Protein AF-A0A3N5PMN2-F1 (afdb_monomer)

Structure (mmCIF, N/CA/C/O backbone):
data_AF-A0A3N5PMN2-F1
#
_entry.id   AF-A0A3N5PMN2-F1
#
loop_
_atom_site.group_PDB
_atom_site.id
_atom_site.type_symbol
_atom_site.label_atom_id
_atom_site.label_alt_id
_atom_site.label_comp_id
_atom_site.label_asym_id
_atom_site.label_entity_id
_atom_site.label_seq_id
_atom_site.pdbx_PDB_ins_code
_atom_site.Cartn_x
_atom_site.Cartn_y
_atom_site.Cartn_z
_atom_site.occupancy
_atom_site.B_iso_or_equiv
_atom_site.auth_seq_id
_atom_site.auth_comp_id
_atom_site.auth_asym_id
_atom_site.auth_atom_id
_atom_site.pdbx_PDB_model_num
ATOM 1 N N . MET A 1 1 ? -14.361 -3.951 30.775 1.00 59.09 1 MET A N 1
ATOM 2 C CA . MET A 1 1 ? -12.904 -3.663 30.727 1.00 59.09 1 MET A CA 1
ATOM 3 C C . MET A 1 1 ? -12.214 -4.214 29.468 1.00 59.09 1 MET A C 1
ATOM 5 O O . MET A 1 1 ? -11.485 -3.460 28.836 1.00 59.09 1 MET A O 1
ATOM 9 N N . LYS A 1 2 ? -12.491 -5.461 29.037 1.00 60.28 2 LYS A N 1
ATOM 10 C CA . LYS A 1 2 ? -11.904 -6.083 27.824 1.00 60.28 2 LYS A CA 1
ATOM 11 C C . LYS A 1 2 ? -12.109 -5.296 26.509 1.00 60.28 2 LYS A C 1
ATOM 13 O O . LYS A 1 2 ? -11.183 -5.220 25.710 1.00 60.28 2 LYS A O 1
ATOM 18 N N . SER A 1 3 ? -13.260 -4.643 26.307 1.00 76.50 3 SER A N 1
ATOM 19 C CA . SER A 1 3 ? -13.557 -3.905 25.061 1.00 76.50 3 SER A CA 1
ATOM 20 C C . SER A 1 3 ? -12.690 -2.656 24.842 1.00 76.50 3 SER A C 1
ATOM 22 O O . SER A 1 3 ? -12.268 -2.388 23.719 1.00 76.50 3 SER A O 1
ATOM 24 N N . LYS A 1 4 ? -12.368 -1.906 25.908 1.00 82.38 4 LYS A N 1
ATOM 25 C CA . LYS A 1 4 ? -11.508 -0.710 25.820 1.00 82.38 4 LYS A CA 1
ATOM 26 C C . LYS A 1 4 ? -10.059 -1.077 25.498 1.00 82.38 4 LYS A C 1
ATOM 28 O O . LYS A 1 4 ? -9.419 -0.399 2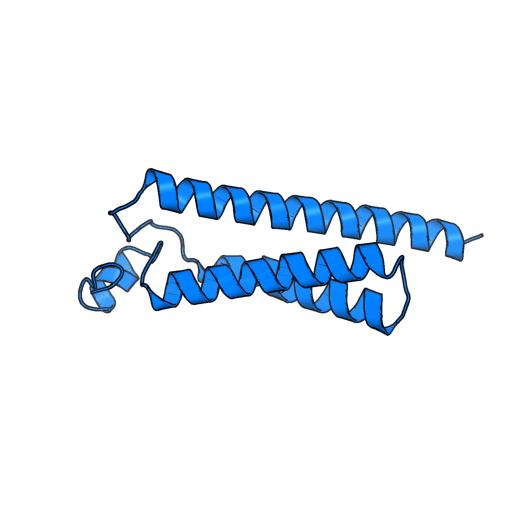4.698 1.00 82.38 4 LYS A O 1
ATOM 33 N N . LEU A 1 5 ? -9.565 -2.160 26.098 1.00 85.31 5 LEU A N 1
ATOM 34 C CA . LEU A 1 5 ? -8.214 -2.656 25.863 1.00 85.31 5 LEU A CA 1
ATOM 35 C C . LEU A 1 5 ? -8.059 -3.183 24.424 1.00 85.31 5 LEU A C 1
ATOM 37 O O . LEU A 1 5 ? -7.117 -2.807 23.734 1.00 85.31 5 LEU A O 1
ATOM 41 N N . MET A 1 6 ? -9.035 -3.955 23.935 1.00 85.56 6 MET A N 1
ATOM 42 C CA . MET A 1 6 ? -9.066 -4.457 22.554 1.00 85.56 6 MET A CA 1
ATOM 43 C C . MET A 1 6 ? -9.077 -3.324 21.514 1.00 85.56 6 MET A C 1
ATOM 45 O O . MET A 1 6 ? -8.319 -3.364 20.549 1.00 85.56 6 MET A O 1
ATOM 49 N N . ASN A 1 7 ? -9.861 -2.266 21.746 1.00 87.38 7 ASN A N 1
ATOM 50 C CA . ASN A 1 7 ? -9.892 -1.091 20.868 1.00 87.38 7 ASN A CA 1
ATOM 51 C C . ASN A 1 7 ? -8.535 -0.355 20.837 1.00 87.38 7 ASN A C 1
ATOM 53 O O . ASN A 1 7 ? -8.079 0.077 19.779 1.00 87.38 7 ASN A O 1
ATOM 57 N N . LYS A 1 8 ? -7.835 -0.261 21.978 1.00 90.00 8 LYS A N 1
ATOM 58 C CA . LYS A 1 8 ? -6.488 0.332 22.035 1.00 90.00 8 LYS A CA 1
ATOM 59 C C . LYS A 1 8 ? -5.491 -0.442 21.164 1.00 90.00 8 LYS A C 1
ATOM 61 O O . LYS A 1 8 ? -4.748 0.184 20.412 1.00 90.00 8 LYS A O 1
ATOM 66 N N . TYR A 1 9 ? -5.505 -1.775 21.229 1.00 91.69 9 TYR A N 1
ATOM 67 C CA . TYR A 1 9 ? -4.633 -2.614 20.400 1.00 91.69 9 TYR A CA 1
ATOM 68 C C . TYR A 1 9 ? -4.976 -2.526 18.913 1.00 91.69 9 TYR A C 1
ATOM 70 O O . TYR A 1 9 ? -4.070 -2.358 18.104 1.00 91.69 9 TYR A O 1
ATOM 78 N N . LEU A 1 10 ? -6.264 -2.553 18.552 1.00 91.69 10 LEU A N 1
ATOM 79 C CA . LEU A 1 10 ? -6.701 -2.386 17.162 1.00 91.69 10 LEU A CA 1
ATOM 80 C C . LEU A 1 10 ? -6.232 -1.050 16.580 1.00 91.69 10 LEU A C 1
ATOM 82 O O . LEU A 1 10 ? -5.691 -1.019 15.478 1.00 91.69 10 LEU A O 1
ATOM 86 N N . LYS A 1 11 ? -6.375 0.050 17.328 1.00 91.38 11 LYS A N 1
ATOM 87 C CA . LYS A 1 11 ? -5.868 1.366 16.911 1.00 91.38 11 LYS A CA 1
ATOM 88 C C . LYS A 1 11 ? -4.358 1.364 16.714 1.00 91.38 11 LYS A C 1
ATOM 90 O O . LYS A 1 11 ? -3.898 1.830 15.680 1.00 91.38 11 LYS A O 1
ATOM 95 N N . ALA A 1 12 ? -3.604 0.838 17.678 1.00 94.06 12 ALA A N 1
ATOM 96 C CA . ALA A 1 12 ? -2.147 0.782 17.590 1.00 94.06 12 ALA A CA 1
ATOM 97 C C . ALA A 1 12 ? -1.687 -0.044 16.380 1.00 94.06 12 ALA A C 1
ATOM 99 O O . ALA A 1 12 ? -0.878 0.436 15.593 1.00 94.06 12 ALA A O 1
ATOM 100 N N . LEU A 1 13 ? -2.266 -1.233 16.185 1.00 94.12 13 LEU A N 1
ATOM 101 C CA . LEU A 1 13 ? -1.982 -2.088 15.034 1.00 94.12 13 LEU A CA 1
ATOM 102 C C . LEU A 1 13 ? -2.300 -1.372 13.718 1.00 94.12 13 LEU A C 1
ATOM 104 O O . LEU A 1 13 ? -1.456 -1.331 12.832 1.00 94.12 13 LEU A O 1
ATOM 108 N N . THR A 1 14 ? -3.473 -0.740 13.620 1.00 93.19 14 THR A N 1
ATOM 109 C CA . THR A 1 14 ? -3.880 -0.011 12.407 1.00 93.19 14 THR A CA 1
ATOM 110 C C . THR A 1 14 ? -2.917 1.134 12.094 1.00 93.19 14 THR A C 1
ATOM 112 O O . THR A 1 14 ? -2.533 1.311 10.944 1.00 93.19 14 THR A O 1
ATOM 115 N N . MET A 1 15 ? -2.478 1.886 13.109 1.00 95.00 15 MET A N 1
ATOM 116 C CA . MET A 1 15 ? -1.493 2.957 12.931 1.00 95.00 15 MET A CA 1
ATOM 117 C C . MET A 1 15 ? -0.138 2.422 12.466 1.00 95.00 15 MET A C 1
ATOM 119 O O . MET A 1 15 ? 0.456 2.998 11.561 1.00 95.00 15 MET A O 1
ATOM 123 N N . ILE A 1 16 ? 0.333 1.306 13.031 1.00 95.88 16 ILE A N 1
ATOM 124 C CA . ILE A 1 16 ? 1.569 0.650 12.583 1.00 95.88 16 ILE A CA 1
ATOM 125 C C . ILE A 1 16 ? 1.443 0.234 11.113 1.00 95.88 16 ILE A C 1
ATOM 127 O O . ILE A 1 16 ? 2.348 0.504 10.328 1.00 95.88 16 ILE A O 1
ATOM 131 N N . SER A 1 17 ? 0.312 -0.357 10.719 1.00 93.88 17 SER A N 1
ATOM 132 C CA . SER A 1 17 ? 0.068 -0.758 9.331 1.00 93.88 17 SER A CA 1
ATOM 133 C C . SER A 1 17 ? 0.001 0.435 8.372 1.00 93.88 17 SER A C 1
ATOM 135 O O . SER A 1 17 ? 0.567 0.361 7.284 1.00 93.88 17 SER A O 1
ATOM 137 N N . ILE A 1 18 ? -0.622 1.550 8.777 1.00 94.56 18 ILE A N 1
ATOM 138 C CA . ILE A 1 18 ? -0.625 2.805 8.005 1.00 94.56 18 ILE A CA 1
ATOM 139 C C . ILE A 1 18 ? 0.807 3.314 7.818 1.00 94.56 18 ILE A C 1
ATOM 141 O O . ILE A 1 18 ? 1.200 3.619 6.696 1.00 94.56 18 ILE A O 1
ATOM 145 N N . CYS A 1 19 ? 1.602 3.379 8.890 1.00 96.38 19 CYS A N 1
ATOM 146 C CA . CYS A 1 19 ? 2.987 3.840 8.818 1.00 96.38 19 CYS A CA 1
ATOM 147 C C . CYS A 1 19 ? 3.845 2.939 7.921 1.00 96.38 19 CYS A C 1
ATOM 149 O O . CYS A 1 19 ? 4.614 3.447 7.111 1.00 96.38 19 CYS A O 1
ATOM 151 N N . ALA A 1 20 ? 3.691 1.617 8.024 1.00 94.44 20 ALA A N 1
ATOM 152 C CA . ALA A 1 20 ? 4.399 0.664 7.173 1.00 94.44 20 ALA A CA 1
ATOM 153 C C . ALA A 1 20 ? 4.002 0.810 5.693 1.00 94.44 20 ALA A C 1
ATOM 155 O O . ALA A 1 20 ? 4.873 0.854 4.826 1.00 94.44 20 ALA A O 1
ATOM 156 N N . GLY A 1 21 ? 2.704 0.951 5.402 1.00 92.94 21 GLY A N 1
ATOM 157 C CA . GLY A 1 21 ? 2.209 1.194 4.045 1.00 92.94 21 GLY A CA 1
ATOM 158 C C . GLY A 1 21 ? 2.686 2.532 3.473 1.00 92.94 21 GLY A C 1
ATOM 159 O O . GLY A 1 21 ? 3.128 2.596 2.329 1.00 92.94 21 GLY A O 1
ATOM 160 N N . GLY A 1 22 ? 2.672 3.592 4.286 1.00 92.75 22 GLY A N 1
ATOM 161 C CA . GLY A 1 22 ? 3.200 4.905 3.916 1.00 92.75 22 GLY A CA 1
ATOM 162 C C . GLY A 1 22 ? 4.706 4.880 3.648 1.00 92.75 22 GLY A C 1
ATOM 163 O O . GLY A 1 22 ? 5.159 5.427 2.647 1.00 92.75 22 GLY A O 1
ATOM 164 N N . LEU A 1 23 ? 5.482 4.191 4.490 1.00 95.25 23 LEU A N 1
ATOM 165 C CA . LEU A 1 23 ? 6.915 4.006 4.269 1.00 95.25 23 LEU A CA 1
ATOM 166 C C . LEU A 1 23 ? 7.181 3.237 2.969 1.00 95.25 23 LEU A C 1
ATOM 168 O O . LEU A 1 23 ? 8.036 3.649 2.194 1.00 95.25 23 LEU A O 1
ATOM 172 N N . CYS A 1 24 ? 6.408 2.182 2.694 1.00 93.06 24 CYS A N 1
ATOM 173 C CA . CYS A 1 24 ? 6.497 1.424 1.447 1.00 93.06 24 CYS A CA 1
ATOM 174 C C . CYS A 1 24 ? 6.245 2.315 0.219 1.00 93.06 24 CYS A C 1
ATOM 176 O O . CYS A 1 24 ? 7.047 2.303 -0.713 1.00 93.06 24 CYS A O 1
ATOM 178 N N . LEU A 1 25 ? 5.202 3.153 0.246 1.00 91.81 25 LEU A N 1
ATOM 179 C CA . LEU A 1 25 ? 4.932 4.138 -0.809 1.00 91.81 25 LEU A CA 1
ATOM 180 C C . LEU A 1 25 ? 6.112 5.095 -1.022 1.00 91.81 25 LEU A C 1
ATOM 182 O O . LEU A 1 25 ? 6.529 5.312 -2.157 1.00 91.81 25 LEU A O 1
ATOM 186 N N . ILE A 1 26 ? 6.682 5.636 0.058 1.00 93.69 26 ILE A N 1
ATOM 187 C CA . ILE A 1 26 ? 7.848 6.528 -0.022 1.00 93.69 26 ILE A CA 1
ATOM 188 C C . ILE A 1 26 ? 9.046 5.798 -0.639 1.00 93.69 26 ILE A C 1
ATOM 190 O O . ILE A 1 26 ? 9.726 6.355 -1.500 1.00 93.69 26 ILE A O 1
ATOM 194 N N . THR A 1 27 ? 9.297 4.547 -0.243 1.00 90.75 27 THR A N 1
ATOM 195 C CA . THR A 1 27 ? 10.373 3.731 -0.817 1.00 90.75 27 THR A CA 1
ATOM 196 C C . THR A 1 27 ? 10.166 3.500 -2.309 1.00 90.75 27 THR A C 1
ATOM 198 O O . THR A 1 27 ? 11.116 3.656 -3.069 1.00 90.75 27 THR A O 1
ATOM 201 N N . ILE A 1 28 ? 8.941 3.194 -2.746 1.00 89.81 28 ILE A N 1
ATOM 202 C CA . ILE A 1 28 ? 8.611 3.048 -4.169 1.00 89.81 28 ILE A CA 1
ATOM 203 C C . ILE A 1 28 ? 8.926 4.343 -4.922 1.00 89.81 28 ILE A C 1
ATOM 205 O O . ILE A 1 28 ? 9.654 4.308 -5.910 1.00 89.81 28 ILE A O 1
ATOM 209 N N . VAL A 1 29 ? 8.443 5.491 -4.434 1.00 89.94 29 VAL A N 1
ATOM 210 C CA . VAL A 1 29 ? 8.694 6.799 -5.064 1.00 89.94 29 VAL A CA 1
ATOM 211 C C . VAL A 1 29 ? 10.193 7.083 -5.162 1.00 89.94 29 VAL A C 1
ATOM 213 O O . VAL A 1 29 ? 10.673 7.503 -6.213 1.00 89.94 29 VAL A O 1
ATOM 216 N N . PHE A 1 30 ? 10.951 6.810 -4.098 1.00 90.12 30 PHE A N 1
ATOM 217 C CA . PHE A 1 30 ? 12.401 6.981 -4.094 1.00 90.12 30 PHE A CA 1
ATOM 218 C C . PHE A 1 30 ? 13.104 6.051 -5.093 1.00 90.12 30 PHE A C 1
ATOM 220 O O . PHE A 1 30 ? 14.010 6.487 -5.802 1.00 90.12 30 PHE A O 1
ATOM 227 N N . LEU A 1 31 ? 12.691 4.782 -5.178 1.00 87.25 31 LEU A N 1
ATOM 228 C CA . LEU A 1 31 ? 13.251 3.820 -6.128 1.00 87.25 31 LEU A CA 1
ATOM 229 C C . LEU A 1 31 ? 13.000 4.251 -7.571 1.00 87.25 31 LEU A C 1
ATOM 231 O O . LEU A 1 31 ? 13.948 4.244 -8.355 1.00 87.25 31 LEU A O 1
ATOM 235 N N . VAL A 1 32 ? 11.773 4.676 -7.887 1.00 86.19 32 VAL A N 1
ATOM 236 C CA . VAL A 1 32 ? 11.417 5.223 -9.203 1.00 86.19 32 VAL A CA 1
ATOM 237 C C . VAL A 1 32 ? 12.275 6.448 -9.512 1.00 86.19 32 VAL A C 1
ATOM 239 O O . VAL A 1 32 ? 12.926 6.479 -10.549 1.00 86.19 32 VAL A O 1
ATOM 242 N N . ALA A 1 33 ? 12.352 7.421 -8.600 1.00 86.75 33 ALA A N 1
ATOM 243 C CA . ALA A 1 33 ? 13.115 8.651 -8.816 1.00 86.75 33 ALA A CA 1
ATOM 244 C C . ALA A 1 33 ? 14.621 8.403 -9.009 1.00 86.75 33 ALA A C 1
ATOM 246 O O . ALA A 1 33 ? 15.257 9.079 -9.812 1.00 86.75 33 ALA A O 1
ATOM 247 N N . LYS A 1 34 ? 15.197 7.438 -8.280 1.00 85.81 34 LYS A N 1
ATOM 248 C CA . LYS A 1 34 ? 16.629 7.120 -8.348 1.00 85.81 34 LYS A CA 1
ATOM 249 C C . LYS A 1 34 ? 17.009 6.334 -9.602 1.00 85.81 34 LYS A C 1
ATOM 251 O O . LYS A 1 34 ? 18.115 6.517 -10.101 1.00 85.81 34 LYS A O 1
ATOM 256 N N . HIS A 1 35 ? 16.149 5.423 -10.053 1.00 79.12 35 HIS A N 1
ATOM 257 C CA . HIS A 1 35 ? 16.483 4.515 -11.152 1.00 79.12 35 HIS A CA 1
ATOM 258 C C . HIS A 1 35 ? 15.962 4.997 -12.499 1.00 79.12 35 HIS A C 1
ATOM 260 O O . HIS A 1 35 ? 16.426 4.487 -13.505 1.00 79.12 35 HIS A O 1
ATOM 266 N N . TYR A 1 36 ? 15.083 6.000 -12.553 1.00 74.50 36 TYR A N 1
ATOM 267 C CA . TYR A 1 36 ? 14.646 6.587 -13.816 1.00 74.50 36 TYR A CA 1
ATOM 268 C C . TYR A 1 36 ? 15.841 7.093 -14.658 1.00 74.50 36 TYR A C 1
ATOM 270 O O . TYR A 1 36 ? 16.700 7.795 -14.120 1.00 74.50 36 TYR A O 1
ATOM 278 N N . PRO A 1 37 ? 15.913 6.787 -15.972 1.00 71.31 37 PRO A N 1
ATOM 279 C CA . PRO A 1 37 ? 14.898 6.121 -16.801 1.00 71.31 37 PRO A CA 1
ATOM 280 C C . PRO A 1 37 ? 14.986 4.583 -16.842 1.00 71.31 37 PRO A C 1
ATOM 282 O O . PRO A 1 37 ? 14.197 3.952 -17.541 1.00 71.31 37 PRO A O 1
ATOM 285 N N . THR A 1 38 ? 15.916 3.961 -16.118 1.00 76.88 38 THR A N 1
ATOM 286 C CA . THR A 1 38 ? 16.024 2.501 -16.013 1.00 76.88 38 THR A CA 1
ATOM 287 C C . THR A 1 38 ? 14.773 1.929 -15.352 1.00 76.88 38 THR A C 1
ATOM 289 O O . THR A 1 38 ? 14.468 2.191 -14.188 1.00 76.88 38 THR A O 1
ATOM 292 N N . ASN A 1 39 ? 14.029 1.139 -16.117 1.00 71.38 39 ASN A N 1
ATOM 293 C CA . ASN A 1 39 ? 12.732 0.606 -15.719 1.00 71.38 39 ASN A CA 1
ATOM 294 C C . ASN A 1 39 ? 12.791 -0.835 -15.201 1.00 71.38 39 ASN A C 1
ATOM 296 O O . ASN A 1 39 ? 11.803 -1.317 -14.650 1.00 71.38 39 ASN A O 1
ATOM 300 N N . HIS A 1 40 ? 13.946 -1.490 -15.330 1.00 70.25 40 HIS A N 1
ATOM 301 C CA . HIS A 1 40 ? 14.191 -2.812 -14.786 1.00 70.25 40 HIS A CA 1
ATOM 302 C C . HIS A 1 40 ? 15.001 -2.727 -13.493 1.00 70.25 40 HIS A C 1
ATOM 304 O O . HIS A 1 40 ? 16.156 -2.304 -13.472 1.00 70.25 40 HIS A O 1
ATOM 310 N N . ILE A 1 41 ? 14.393 -3.157 -12.396 1.00 69.31 41 ILE A N 1
ATOM 311 C CA . ILE A 1 41 ? 15.094 -3.427 -11.142 1.00 69.31 41 ILE A CA 1
ATOM 312 C C . ILE A 1 41 ? 14.712 -4.839 -10.715 1.00 69.31 41 ILE A C 1
ATOM 314 O O . ILE A 1 41 ? 13.591 -5.261 -10.957 1.00 69.31 41 ILE A O 1
ATOM 318 N N . GLY A 1 42 ? 15.621 -5.592 -10.089 1.00 71.44 42 GLY A N 1
ATOM 319 C CA . GLY A 1 42 ? 15.396 -6.996 -9.688 1.00 71.44 42 GLY A CA 1
ATOM 320 C C . GLY A 1 42 ? 14.296 -7.222 -8.632 1.00 71.44 42 GLY A C 1
ATOM 321 O O . GLY A 1 42 ? 14.293 -8.238 -7.942 1.00 71.44 42 GLY A O 1
ATOM 322 N N . LEU A 1 43 ? 13.380 -6.271 -8.463 1.00 74.81 43 LEU A N 1
ATOM 323 C CA . LEU A 1 43 ? 12.243 -6.317 -7.563 1.00 74.81 43 LEU A CA 1
ATOM 324 C C . LEU A 1 43 ? 10.985 -6.673 -8.362 1.00 74.81 43 LEU A C 1
ATOM 326 O O . LEU A 1 43 ? 10.629 -5.963 -9.291 1.00 74.81 43 LEU A O 1
ATOM 330 N N . ASP A 1 44 ? 10.275 -7.731 -7.978 1.00 82.06 44 ASP A N 1
ATOM 331 C CA . ASP A 1 44 ? 8.934 -7.975 -8.517 1.00 82.06 44 ASP A CA 1
ATOM 332 C C . ASP A 1 44 ? 7.905 -7.175 -7.707 1.00 82.06 44 ASP A C 1
ATOM 334 O O . ASP A 1 44 ? 7.624 -7.454 -6.537 1.00 82.06 44 ASP A O 1
ATOM 338 N N . VAL A 1 45 ? 7.351 -6.152 -8.360 1.00 81.56 45 VAL A N 1
ATOM 339 C CA . VAL A 1 45 ? 6.333 -5.229 -7.837 1.00 81.56 45 VAL A CA 1
ATOM 340 C C . VAL A 1 45 ? 5.089 -5.980 -7.349 1.00 81.56 45 VAL A C 1
ATOM 342 O O . VAL A 1 45 ? 4.406 -5.512 -6.435 1.00 81.56 45 VAL A O 1
ATOM 345 N N . ARG A 1 46 ? 4.813 -7.180 -7.882 1.00 83.00 46 ARG A N 1
ATOM 346 C CA . ARG A 1 46 ? 3.638 -7.979 -7.518 1.00 83.00 46 ARG A CA 1
ATOM 347 C C . ARG A 1 46 ? 3.665 -8.428 -6.058 1.00 83.00 46 ARG A C 1
ATOM 349 O O . ARG A 1 46 ? 2.610 -8.515 -5.430 1.00 83.00 46 ARG A O 1
ATOM 356 N N . TRP A 1 47 ? 4.847 -8.625 -5.469 1.00 87.00 47 TRP A N 1
ATOM 357 C CA . TRP A 1 47 ? 4.967 -8.962 -4.045 1.00 87.00 47 TRP A CA 1
ATOM 358 C C . TRP A 1 47 ? 4.439 -7.858 -3.130 1.00 87.00 47 TRP A C 1
ATOM 360 O O . TRP A 1 47 ? 3.951 -8.140 -2.036 1.00 87.00 47 TRP A O 1
ATOM 370 N N . LEU A 1 48 ? 4.464 -6.601 -3.577 1.00 87.50 48 LEU A N 1
ATOM 371 C CA . LEU A 1 48 ? 3.973 -5.472 -2.790 1.00 87.50 48 LEU A CA 1
ATOM 372 C C . LEU A 1 48 ? 2.436 -5.453 -2.691 1.00 87.50 48 LEU A C 1
ATOM 374 O O . LEU A 1 48 ? 1.894 -4.856 -1.755 1.00 87.50 48 LEU A O 1
ATOM 378 N N . TYR A 1 49 ? 1.713 -6.173 -3.562 1.00 90.19 49 TYR A N 1
ATOM 379 C CA . TYR A 1 49 ? 0.266 -6.370 -3.399 1.00 90.19 49 TYR A CA 1
ATOM 380 C C . TYR A 1 49 ? -0.076 -7.139 -2.121 1.00 90.19 49 TYR A C 1
ATOM 382 O O . TYR A 1 49 ? -1.143 -6.903 -1.551 1.00 90.19 49 TYR A O 1
ATOM 390 N N . LEU A 1 50 ? 0.832 -7.988 -1.617 1.00 91.00 50 LEU A N 1
ATOM 391 C CA . LEU A 1 50 ? 0.653 -8.680 -0.334 1.00 91.00 50 LEU A CA 1
ATOM 392 C C . LEU A 1 50 ? 0.634 -7.720 0.861 1.00 91.00 50 LEU A C 1
ATOM 394 O O . LEU A 1 50 ? 0.194 -8.103 1.941 1.00 91.00 50 LEU A O 1
ATOM 398 N N . LEU A 1 51 ? 1.078 -6.474 0.683 1.00 90.06 51 LEU A N 1
ATOM 399 C CA . LEU A 1 51 ? 0.942 -5.418 1.683 1.00 90.06 51 LEU A CA 1
ATOM 400 C C . LEU A 1 51 ? -0.288 -4.548 1.405 1.00 90.06 51 LEU A C 1
ATOM 402 O O . LEU A 1 51 ? -1.075 -4.286 2.315 1.00 90.06 51 LEU A O 1
ATOM 406 N N . GLY A 1 52 ? -0.480 -4.127 0.151 1.00 92.50 52 GLY A N 1
ATOM 407 C CA . GLY A 1 52 ? -1.566 -3.217 -0.228 1.00 92.50 52 GLY A CA 1
ATOM 408 C C . GLY A 1 52 ? -2.960 -3.818 -0.067 1.00 92.50 52 GLY A C 1
ATOM 409 O O . GLY A 1 52 ? -3.822 -3.198 0.560 1.00 92.50 52 GLY A O 1
ATOM 410 N N . ILE A 1 53 ? -3.175 -5.038 -0.574 1.00 95.88 53 ILE A N 1
ATOM 411 C CA . ILE A 1 53 ? -4.497 -5.679 -0.583 1.00 95.88 53 ILE A CA 1
ATOM 412 C C . ILE A 1 53 ? -4.975 -5.970 0.847 1.00 95.88 53 ILE A C 1
ATOM 414 O O . ILE A 1 53 ? -6.078 -5.532 1.191 1.00 95.88 53 ILE A O 1
ATOM 418 N N . PRO A 1 54 ? -4.186 -6.627 1.726 1.00 96.50 54 PRO A N 1
ATOM 419 C CA . PRO A 1 54 ? -4.634 -6.872 3.092 1.00 96.50 54 PRO A CA 1
ATOM 420 C C . PRO A 1 54 ? -4.859 -5.583 3.878 1.00 96.50 54 PRO A C 1
ATOM 422 O O . PRO A 1 54 ? -5.828 -5.509 4.626 1.00 96.50 54 PRO A O 1
ATOM 425 N N . LEU A 1 55 ? -4.026 -4.551 3.686 1.00 96.00 55 LEU A N 1
ATOM 426 C CA . LEU A 1 55 ? -4.212 -3.255 4.344 1.00 96.00 55 LEU A CA 1
ATOM 427 C C . LEU A 1 55 ? -5.517 -2.574 3.908 1.00 96.00 55 LEU A C 1
ATOM 429 O O . LEU A 1 55 ? -6.264 -2.083 4.757 1.00 96.00 55 LEU A O 1
ATOM 433 N N . ALA A 1 56 ? -5.821 -2.591 2.606 1.00 97.00 56 ALA A N 1
ATOM 434 C CA . ALA A 1 56 ? -7.061 -2.043 2.067 1.00 97.00 56 ALA A CA 1
ATOM 435 C C . ALA A 1 56 ? -8.286 -2.778 2.631 1.00 97.00 56 ALA A C 1
ATOM 437 O O . ALA A 1 56 ? -9.183 -2.147 3.191 1.00 97.00 56 ALA A O 1
ATOM 438 N N . ILE A 1 57 ? -8.294 -4.114 2.546 1.00 97.69 57 ILE A N 1
ATOM 439 C CA . ILE A 1 57 ? -9.386 -4.958 3.052 1.00 97.69 57 ILE A CA 1
ATOM 440 C C . ILE A 1 57 ? -9.562 -4.760 4.559 1.00 97.69 57 ILE A C 1
ATOM 442 O O . ILE A 1 57 ? -10.680 -4.551 5.028 1.00 97.69 57 ILE A O 1
ATOM 446 N N . PHE A 1 58 ? -8.468 -4.770 5.322 1.00 96.50 58 PHE A N 1
ATOM 447 C CA . PHE A 1 58 ? -8.499 -4.566 6.766 1.00 96.50 58 PHE A CA 1
ATOM 448 C C . PHE A 1 58 ? -9.090 -3.200 7.132 1.00 96.50 58 PHE A C 1
AT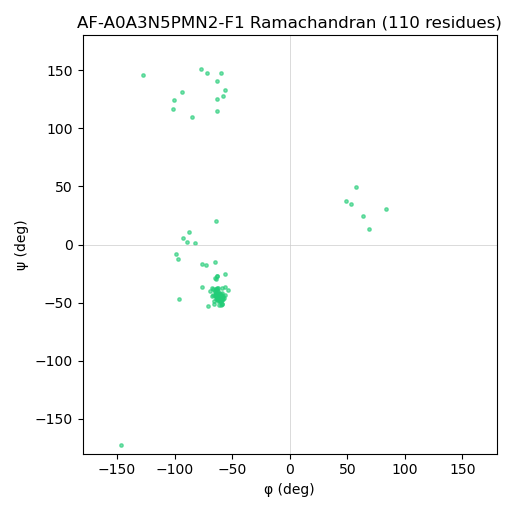OM 450 O O . PHE A 1 58 ? -9.992 -3.130 7.966 1.00 96.50 58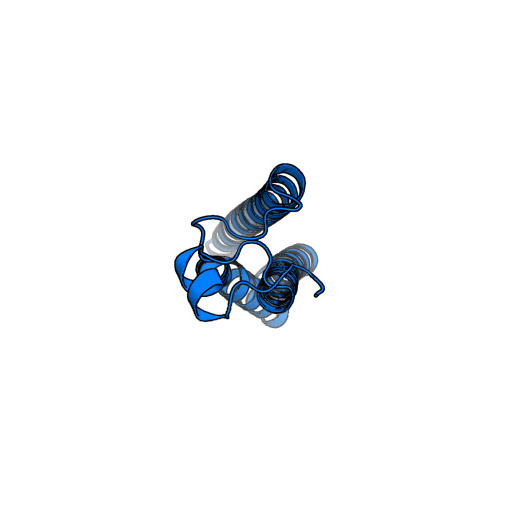 PHE A O 1
ATOM 457 N N . GLY A 1 59 ? -8.658 -2.122 6.467 1.00 95.56 59 GLY A N 1
ATOM 458 C CA . GLY A 1 59 ? -9.221 -0.783 6.657 1.00 95.56 59 GLY A CA 1
ATOM 459 C C . GLY A 1 59 ? -10.720 -0.712 6.342 1.00 95.56 59 GLY A C 1
ATOM 460 O O . GLY A 1 59 ? -11.486 -0.145 7.122 1.00 95.56 59 GLY A O 1
ATOM 461 N N . ILE A 1 60 ? -11.159 -1.345 5.248 1.00 97.12 60 ILE A N 1
ATOM 462 C CA . ILE A 1 60 ? -12.576 -1.410 4.852 1.00 97.12 60 ILE A CA 1
ATOM 463 C C . ILE A 1 60 ? -13.404 -2.169 5.896 1.00 97.12 60 ILE A C 1
ATOM 465 O O . ILE A 1 60 ? -14.442 -1.670 6.328 1.00 97.12 60 ILE A O 1
ATOM 469 N N . ILE A 1 61 ? -12.941 -3.335 6.358 1.00 96.62 61 ILE A N 1
ATOM 470 C CA . ILE A 1 61 ? -13.627 -4.121 7.397 1.00 96.62 61 ILE A CA 1
ATOM 471 C C . ILE A 1 61 ? -13.752 -3.306 8.689 1.00 96.62 61 ILE A C 1
ATOM 473 O O . ILE A 1 61 ? -14.837 -3.208 9.264 1.00 96.62 61 ILE A O 1
ATOM 477 N N . LEU A 1 62 ? -12.660 -2.669 9.126 1.00 94.62 62 LEU A N 1
ATOM 478 C CA . LEU A 1 62 ? -12.654 -1.814 10.312 1.00 94.62 62 LEU A CA 1
ATOM 479 C C . LEU A 1 62 ? -13.653 -0.653 10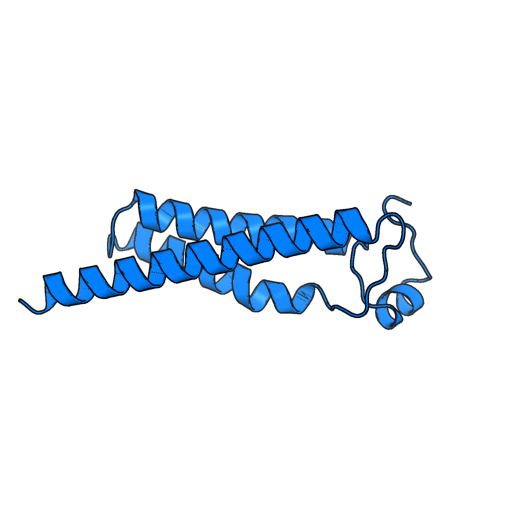.203 1.00 94.62 62 LEU A C 1
ATOM 481 O O . LEU A 1 62 ? -14.275 -0.290 11.206 1.00 94.62 62 LEU A O 1
ATOM 485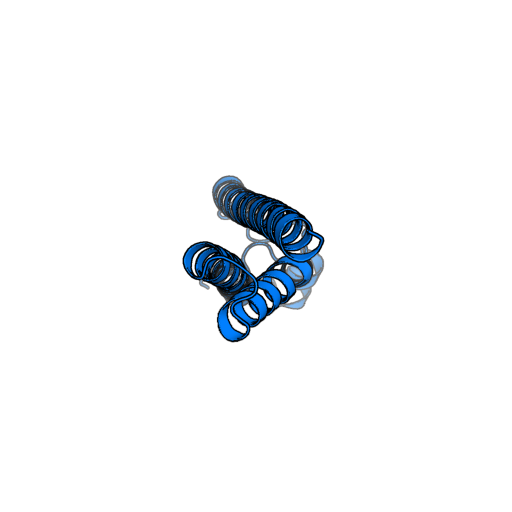 N N . PHE A 1 63 ? -13.806 -0.084 9.005 1.00 95.12 63 PHE A N 1
ATOM 486 C CA . PHE A 1 63 ? -14.742 1.000 8.726 1.00 95.12 63 PHE A CA 1
ATOM 487 C C . PHE A 1 63 ? -16.195 0.512 8.763 1.00 95.12 63 PHE A C 1
ATOM 489 O O . PHE A 1 63 ? -17.008 1.066 9.507 1.00 95.12 63 PHE A O 1
ATOM 496 N N . LEU A 1 64 ? -16.513 -0.546 8.008 1.00 96.38 64 LEU A N 1
ATOM 497 C CA . LEU A 1 64 ? -17.870 -1.085 7.877 1.00 96.38 64 LEU A CA 1
ATOM 498 C C . LEU A 1 64 ? -18.413 -1.597 9.212 1.00 96.38 64 LEU A C 1
ATOM 500 O O . LEU A 1 64 ? -19.575 -1.370 9.538 1.00 96.38 64 LEU A O 1
ATOM 504 N N . TRP A 1 65 ? -17.569 -2.247 10.013 1.00 94.12 65 TRP A N 1
ATOM 505 C CA . TRP A 1 65 ? -17.974 -2.818 11.299 1.00 94.12 65 TRP A CA 1
ATOM 506 C C . TRP A 1 65 ? -17.756 -1.867 12.480 1.00 94.12 65 TRP A C 1
ATOM 508 O O . TRP A 1 65 ? -17.968 -2.253 13.627 1.00 94.12 65 TRP A O 1
ATOM 518 N N . SER A 1 66 ? -17.346 -0.616 12.221 1.00 90.25 66 SER A N 1
ATOM 519 C CA . SER A 1 66 ? -17.116 0.419 13.244 1.00 90.25 66 SER A CA 1
ATOM 520 C C . SER A 1 66 ? -16.251 -0.069 14.421 1.00 90.25 66 SER A C 1
ATOM 522 O O . SER A 1 66 ? -16.474 0.293 15.577 1.00 90.25 66 SER A O 1
ATOM 524 N N . LEU A 1 67 ? -15.244 -0.897 14.124 1.00 87.12 67 LEU A N 1
ATOM 525 C CA . LEU A 1 67 ? -14.375 -1.527 15.129 1.00 87.12 67 LEU A CA 1
ATOM 526 C C . LEU A 1 67 ? -13.339 -0.554 15.714 1.00 87.12 67 LEU A C 1
ATOM 528 O O . LEU A 1 67 ? -12.740 -0.819 16.756 1.00 87.12 67 LEU A O 1
ATOM 532 N N . THR A 1 68 ? -13.119 0.577 15.043 1.00 90.38 68 THR A N 1
ATOM 533 C CA . THR A 1 68 ? -12.210 1.652 15.452 1.00 90.38 68 THR A CA 1
ATOM 534 C C . THR A 1 68 ? -12.756 3.015 15.003 1.00 90.38 68 THR A C 1
ATOM 536 O O . THR A 1 68 ? -13.885 3.125 14.527 1.00 90.38 68 THR A O 1
ATOM 539 N N . SER A 1 69 ? -11.971 4.083 15.167 1.00 91.44 69 SER A N 1
ATOM 540 C CA . SER A 1 69 ? -12.304 5.398 14.609 1.00 91.44 69 SER A CA 1
ATOM 541 C C . SER A 1 69 ? -12.467 5.304 13.091 1.00 91.44 69 SER A C 1
ATOM 543 O O . SER A 1 69 ? -11.547 4.852 12.409 1.00 91.44 69 SER A O 1
ATOM 545 N N . ARG A 1 70 ? -13.596 5.794 12.562 1.00 93.56 70 ARG A N 1
ATOM 546 C CA . ARG A 1 70 ? -13.855 5.830 11.113 1.00 93.56 70 ARG A CA 1
ATOM 547 C C . ARG A 1 70 ? -12.736 6.530 10.351 1.00 93.56 70 ARG A C 1
ATOM 549 O O . ARG A 1 70 ? -12.324 6.025 9.323 1.00 93.56 70 ARG A O 1
ATOM 556 N N . ILE A 1 71 ? -12.184 7.613 10.903 1.00 95.69 71 ILE A N 1
ATOM 557 C CA . ILE A 1 71 ? -11.058 8.343 10.300 1.00 95.69 71 ILE A CA 1
ATOM 558 C C . ILE A 1 71 ? -9.837 7.427 10.143 1.00 95.69 71 ILE A C 1
ATOM 560 O O . ILE A 1 71 ? -9.272 7.341 9.060 1.00 95.69 71 ILE A O 1
ATOM 564 N N . ILE A 1 72 ? -9.456 6.701 11.199 1.00 94.81 72 ILE A N 1
ATOM 565 C CA . ILE A 1 72 ? -8.288 5.805 11.169 1.00 94.81 72 ILE A CA 1
ATOM 566 C C . ILE A 1 72 ? -8.523 4.656 10.178 1.00 94.81 72 ILE A C 1
ATOM 568 O O . ILE A 1 72 ? -7.635 4.329 9.396 1.00 94.81 72 ILE A O 1
ATOM 572 N N . ALA A 1 73 ? -9.723 4.071 10.182 1.00 95.25 73 ALA A N 1
ATOM 573 C CA . ALA A 1 73 ? -10.087 3.006 9.253 1.00 95.25 73 ALA A CA 1
ATOM 574 C C . ALA A 1 73 ? -10.072 3.481 7.787 1.00 95.25 73 ALA A C 1
ATOM 576 O O . ALA A 1 73 ? -9.528 2.793 6.926 1.00 95.25 73 ALA A O 1
ATOM 577 N N . SER A 1 74 ? -10.598 4.681 7.511 1.00 97.25 74 SER A N 1
ATOM 578 C CA . SER A 1 74 ? -10.560 5.297 6.182 1.00 97.25 74 SER A CA 1
ATOM 579 C C . SER A 1 74 ? -9.136 5.587 5.721 1.00 97.25 74 SER A C 1
ATOM 581 O O . SER A 1 74 ? -8.827 5.320 4.566 1.00 97.25 74 SER A O 1
ATOM 583 N N . ILE A 1 75 ? -8.258 6.080 6.603 1.00 97.62 75 ILE A N 1
ATOM 584 C CA . ILE A 1 75 ? -6.842 6.294 6.270 1.00 97.62 75 ILE A CA 1
ATOM 585 C C . ILE A 1 75 ? -6.179 4.957 5.923 1.00 97.62 75 ILE A C 1
ATOM 587 O O . ILE A 1 75 ? -5.539 4.866 4.884 1.00 97.62 75 ILE A O 1
ATOM 591 N N . ALA A 1 76 ? -6.384 3.904 6.722 1.00 96.81 76 ALA A N 1
ATOM 592 C CA . ALA A 1 76 ? -5.839 2.576 6.425 1.00 96.81 76 ALA A CA 1
ATOM 593 C C . ALA A 1 76 ? -6.315 2.040 5.066 1.00 96.81 76 ALA A C 1
ATOM 595 O O . ALA A 1 76 ? -5.495 1.605 4.256 1.00 96.81 76 ALA A O 1
ATOM 596 N N . ALA A 1 77 ? -7.620 2.135 4.788 1.00 97.50 77 ALA A N 1
ATOM 597 C CA . ALA A 1 77 ? -8.184 1.742 3.501 1.00 97.50 77 ALA A CA 1
ATOM 598 C C . ALA A 1 77 ? -7.572 2.552 2.347 1.00 97.50 77 ALA A C 1
ATOM 600 O O . ALA A 1 77 ? -7.127 1.976 1.357 1.00 97.50 77 ALA A O 1
ATOM 601 N N . ALA A 1 78 ? -7.489 3.878 2.493 1.00 97.56 78 ALA A N 1
ATOM 602 C CA . ALA A 1 78 ? -6.927 4.772 1.487 1.00 97.56 78 ALA A CA 1
ATOM 603 C C . ALA A 1 78 ? -5.435 4.515 1.240 1.00 97.56 78 ALA A C 1
ATOM 605 O O . ALA A 1 78 ? -5.008 4.546 0.089 1.00 97.56 78 ALA A O 1
ATOM 606 N N . THR A 1 79 ? -4.645 4.215 2.276 1.00 96.50 79 THR A N 1
ATOM 607 C CA . THR A 1 79 ? -3.227 3.854 2.137 1.00 96.50 79 THR A CA 1
ATOM 608 C C . THR A 1 79 ? -3.068 2.546 1.364 1.00 96.50 79 THR A C 1
ATOM 610 O O . THR A 1 79 ? -2.280 2.496 0.423 1.00 96.50 79 THR A O 1
ATOM 613 N N . GLY A 1 80 ? -3.837 1.506 1.709 1.00 96.75 80 GLY A N 1
ATOM 614 C CA . GLY A 1 80 ? -3.802 0.226 0.996 1.00 96.75 80 GLY A CA 1
ATOM 615 C C . GLY A 1 80 ? -4.229 0.353 -0.469 1.00 96.75 80 GLY A C 1
ATOM 616 O O . GLY A 1 80 ? -3.529 -0.123 -1.358 1.00 96.75 80 GLY A O 1
ATOM 617 N N . LEU A 1 81 ? -5.330 1.066 -0.732 1.00 97.19 81 LEU A N 1
ATOM 618 C CA . LEU A 1 81 ? -5.821 1.321 -2.090 1.00 97.19 81 LEU A CA 1
ATOM 619 C C . LEU A 1 81 ? -4.839 2.159 -2.913 1.00 97.19 81 LEU A C 1
ATOM 621 O O . LEU A 1 81 ? -4.592 1.837 -4.072 1.00 97.19 81 LEU A O 1
ATOM 625 N N . SER A 1 82 ? -4.250 3.200 -2.316 1.00 95.88 82 SER A N 1
ATOM 626 C CA . SER A 1 82 ? -3.217 4.013 -2.969 1.00 95.88 82 SER A CA 1
ATOM 627 C C . 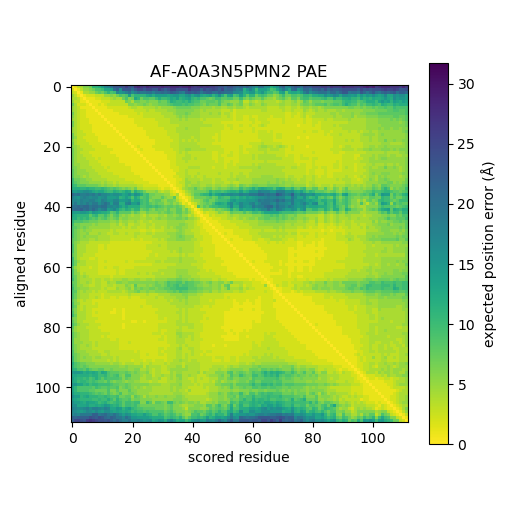SER A 1 82 ? -2.005 3.167 -3.346 1.00 95.88 82 SER A C 1
ATOM 629 O O . SER A 1 82 ? -1.519 3.284 -4.466 1.00 95.88 82 SER A O 1
ATOM 631 N N . LEU A 1 83 ? -1.555 2.275 -2.454 1.00 94.88 83 LEU A N 1
ATOM 632 C CA . LEU A 1 83 ? -0.470 1.344 -2.753 1.00 94.88 83 LEU A CA 1
ATOM 633 C C . LEU A 1 83 ? -0.839 0.449 -3.937 1.00 94.88 83 LEU A C 1
ATOM 635 O O . LEU A 1 83 ? -0.110 0.435 -4.919 1.00 94.88 83 LEU A O 1
ATOM 639 N N . CYS A 1 84 ? -1.998 -0.213 -3.915 1.00 95.56 84 CYS A N 1
ATOM 640 C CA . CYS A 1 84 ? -2.449 -1.031 -5.043 1.00 95.56 84 CYS A CA 1
ATOM 641 C C . CYS A 1 84 ? -2.520 -0.242 -6.359 1.00 95.56 84 CYS A C 1
ATOM 643 O O . CYS A 1 84 ? -2.068 -0.741 -7.384 1.00 95.56 84 CYS A O 1
ATOM 645 N N . CYS A 1 85 ? -3.049 0.984 -6.329 1.00 95.50 85 CYS A N 1
ATOM 646 C CA . CYS A 1 85 ? -3.150 1.851 -7.501 1.00 95.50 85 CYS A CA 1
ATOM 647 C C . CYS A 1 85 ? -1.768 2.180 -8.082 1.00 95.50 85 CYS A C 1
ATOM 649 O O . CYS A 1 85 ? -1.541 1.995 -9.275 1.00 95.50 85 CYS A O 1
ATOM 651 N N . VAL A 1 86 ? -0.8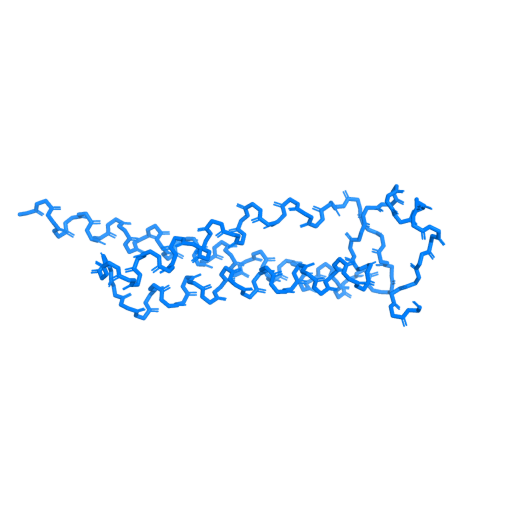17 2.579 -7.230 1.00 93.00 86 VAL A N 1
ATOM 652 C CA . VAL A 1 86 ? 0.569 2.838 -7.643 1.00 93.00 86 VAL A CA 1
ATOM 653 C C . VAL A 1 86 ? 1.194 1.586 -8.256 1.00 93.00 86 VAL A C 1
ATOM 655 O O . VAL A 1 86 ? 1.791 1.680 -9.319 1.00 93.00 86 VAL A O 1
ATOM 658 N N . LEU A 1 87 ? 1.019 0.410 -7.648 1.00 91.88 87 LEU A N 1
ATOM 659 C CA . LEU A 1 87 ? 1.574 -0.839 -8.181 1.00 91.88 87 LEU A CA 1
ATOM 660 C C . LEU A 1 87 ? 0.990 -1.200 -9.555 1.00 91.88 87 LEU A C 1
ATOM 662 O O . LEU A 1 87 ? 1.737 -1.628 -10.428 1.00 91.88 87 LEU A O 1
ATOM 666 N N . VAL A 1 88 ? -0.315 -0.978 -9.770 1.00 92.88 88 VAL A N 1
ATOM 667 C CA . VAL A 1 88 ? -0.952 -1.186 -11.085 1.00 92.88 88 VAL A CA 1
ATOM 668 C C . VAL A 1 88 ? -0.358 -0.244 -12.127 1.00 92.88 88 VAL A C 1
ATOM 670 O O . VAL A 1 88 ? -0.043 -0.678 -13.229 1.00 92.88 88 VAL A O 1
ATOM 673 N N . ILE A 1 89 ? -0.177 1.033 -11.779 1.00 90.75 89 ILE A N 1
ATOM 674 C CA . ILE A 1 89 ? 0.445 2.021 -12.669 1.00 90.75 89 ILE A CA 1
ATOM 675 C C . ILE A 1 89 ? 1.874 1.588 -13.021 1.00 90.75 89 ILE A C 1
ATOM 677 O O . ILE A 1 89 ? 2.251 1.615 -14.189 1.00 90.75 89 ILE A O 1
ATOM 681 N N . LEU A 1 90 ? 2.659 1.155 -12.032 1.00 88.56 90 LEU A N 1
ATOM 682 C CA . LEU A 1 90 ? 4.033 0.708 -12.247 1.00 88.56 90 LEU A CA 1
ATOM 683 C C . LEU A 1 90 ? 4.104 -0.516 -13.165 1.00 88.56 90 LEU A C 1
ATOM 685 O O . LEU A 1 90 ? 4.853 -0.484 -14.135 1.00 88.56 90 LEU A O 1
ATOM 689 N N . ASP A 1 91 ? 3.297 -1.553 -12.925 1.00 88.12 91 ASP A N 1
ATOM 690 C CA . ASP A 1 91 ? 3.286 -2.744 -13.787 1.00 88.12 91 ASP A CA 1
ATOM 691 C C . ASP A 1 91 ? 2.792 -2.418 -15.206 1.00 88.12 91 ASP A C 1
ATOM 693 O O . ASP A 1 91 ? 3.389 -2.878 -16.180 1.00 88.12 91 ASP A O 1
ATOM 697 N N . HIS A 1 92 ? 1.768 -1.564 -15.341 1.00 87.25 92 HIS A N 1
ATOM 698 C CA . HIS A 1 92 ? 1.229 -1.150 -16.640 1.00 87.25 92 HIS A CA 1
ATOM 699 C C . HIS A 1 92 ? 2.260 -0.405 -17.497 1.00 87.25 92 HIS A C 1
ATOM 701 O O . HIS A 1 92 ? 2.394 -0.688 -18.686 1.00 87.25 92 HIS A O 1
ATOM 707 N N . TYR A 1 93 ? 3.018 0.515 -16.896 1.00 86.12 93 TYR A N 1
ATOM 708 C CA . TYR A 1 93 ? 4.066 1.272 -17.588 1.00 86.12 93 TYR A CA 1
ATOM 709 C C . TYR A 1 93 ? 5.429 0.568 -17.590 1.00 86.12 93 TYR A C 1
ATOM 711 O O . TYR A 1 93 ? 6.433 1.175 -17.959 1.00 86.12 93 TYR A O 1
ATOM 719 N N . ASN A 1 94 ? 5.481 -0.705 -17.192 1.00 84.25 94 ASN A N 1
ATOM 720 C CA . ASN A 1 94 ? 6.705 -1.492 -17.082 1.00 84.25 94 ASN A CA 1
ATOM 721 C C . ASN A 1 94 ? 7.798 -0.814 -16.232 1.00 84.25 94 ASN A C 1
ATOM 723 O O . ASN A 1 94 ? 8.982 -0.927 -16.541 1.00 84.25 94 ASN A O 1
ATOM 727 N N . ILE A 1 95 ? 7.406 -0.092 -15.180 1.00 83.31 95 ILE A N 1
ATOM 728 C CA . ILE A 1 95 ? 8.294 0.595 -14.241 1.00 83.31 95 ILE A CA 1
ATOM 729 C C . ILE A 1 95 ? 8.560 -0.337 -13.059 1.00 83.31 95 ILE A C 1
ATOM 731 O O . ILE A 1 95 ? 7.635 -0.861 -12.445 1.00 83.31 95 ILE A O 1
ATOM 735 N N . LEU A 1 96 ? 9.833 -0.490 -12.705 1.00 81.75 96 LEU A N 1
ATOM 736 C CA . LEU A 1 96 ? 10.309 -1.400 -11.663 1.00 81.75 96 LEU A CA 1
ATOM 737 C C . LEU A 1 96 ? 10.066 -2.889 -11.958 1.00 81.75 96 LEU A C 1
ATOM 739 O O . LEU A 1 96 ? 9.990 -3.684 -11.030 1.00 81.75 96 LEU A O 1
ATOM 743 N N . VAL A 1 97 ? 9.945 -3.276 -13.226 1.00 83.12 97 VAL A N 1
ATOM 744 C CA . VAL A 1 97 ? 9.755 -4.681 -13.615 1.00 83.12 97 VAL A CA 1
ATOM 745 C C . VAL A 1 97 ? 11.056 -5.461 -13.402 1.00 83.12 97 VAL A C 1
ATOM 747 O O . VAL A 1 97 ? 12.144 -4.913 -13.567 1.00 83.12 97 VAL A O 1
ATOM 750 N N . GLN A 1 98 ? 10.973 -6.746 -13.050 1.00 85.00 98 GLN A N 1
ATOM 751 C CA . GLN A 1 98 ? 12.168 -7.593 -12.981 1.00 85.00 98 GLN A CA 1
ATOM 752 C C . GLN A 1 98 ? 12.875 -7.675 -14.333 1.00 85.00 98 GLN A C 1
ATOM 754 O O . GLN A 1 98 ? 12.235 -7.649 -15.381 1.00 85.00 98 GLN A O 1
ATOM 759 N N . TYR A 1 99 ? 14.201 -7.799 -14.317 1.00 83.12 99 TYR A N 1
ATOM 760 C CA . TYR A 1 99 ? 14.997 -7.823 -15.543 1.00 83.12 99 TYR A CA 1
ATOM 761 C C . TYR A 1 99 ? 14.588 -8.970 -16.477 1.00 83.12 99 TYR A C 1
ATOM 763 O O . TYR A 1 99 ? 14.435 -8.778 -17.681 1.00 83.12 99 TYR A O 1
ATOM 771 N N . GLU A 1 100 ? 14.336 -10.143 -15.908 1.00 84.19 100 GLU A N 1
ATOM 772 C CA . GLU A 1 100 ? 13.916 -11.343 -16.622 1.00 84.19 100 GLU A CA 1
ATOM 773 C C . GLU A 1 100 ? 12.550 -11.141 -17.283 1.00 84.19 100 GLU A C 1
ATOM 775 O O . GLU A 1 100 ? 12.377 -11.445 -18.460 1.00 84.19 100 GLU A O 1
ATOM 780 N N . GLU A 1 101 ? 11.598 -10.561 -16.551 1.00 83.44 101 GLU A N 1
ATOM 781 C CA . GLU A 1 101 ? 10.261 -10.240 -17.055 1.00 83.44 101 GLU A CA 1
ATOM 782 C C . GLU A 1 101 ? 10.323 -9.141 -18.131 1.00 83.44 101 GLU A C 1
ATOM 784 O O . GLU A 1 101 ? 9.634 -9.224 -19.145 1.00 83.44 101 GLU A O 1
ATOM 789 N N . TRP A 1 102 ? 11.189 -8.136 -17.967 1.00 87.25 102 TRP A N 1
ATOM 790 C CA . TRP A 1 102 ? 11.419 -7.086 -18.961 1.00 87.25 102 TRP A CA 1
ATOM 791 C C . TRP A 1 102 ? 11.963 -7.658 -20.278 1.00 87.25 102 TRP A C 1
ATOM 793 O O . TRP A 1 102 ? 11.451 -7.323 -21.349 1.00 87.25 102 TRP A O 1
ATOM 803 N N . LEU A 1 103 ? 12.932 -8.580 -20.213 1.00 85.00 103 LEU A N 1
ATOM 804 C CA . LEU A 1 103 ? 13.406 -9.328 -21.383 1.00 85.00 103 LEU A CA 1
ATOM 805 C C . LEU A 1 103 ? 12.278 -10.156 -22.013 1.00 85.00 103 LEU A C 1
ATOM 807 O O . LEU A 1 103 ? 12.101 -10.128 -23.231 1.00 85.00 103 LEU A O 1
ATOM 811 N N . HIS A 1 104 ? 11.479 -10.843 -21.192 1.00 87.44 104 HIS A N 1
ATOM 812 C CA . HIS A 1 104 ? 10.370 -11.682 -21.651 1.00 87.44 104 HIS A CA 1
ATOM 813 C C . HIS A 1 104 ? 9.250 -10.879 -22.337 1.00 87.44 104 HIS A C 1
ATOM 815 O O . HIS A 1 104 ? 8.581 -11.394 -23.234 1.00 87.44 104 HIS A O 1
ATOM 821 N N . ARG A 1 105 ? 9.069 -9.610 -21.946 1.00 85.12 105 ARG A N 1
ATOM 822 C CA . ARG A 1 105 ? 8.142 -8.643 -22.562 1.00 85.12 105 ARG A CA 1
ATOM 823 C C . ARG A 1 105 ? 8.712 -7.956 -23.813 1.00 85.12 105 ARG A C 1
ATOM 825 O O . ARG A 1 105 ? 8.033 -7.114 -24.391 1.00 85.12 105 ARG A O 1
ATOM 832 N N . GLY A 1 106 ? 9.930 -8.295 -24.246 1.00 86.88 106 GLY A N 1
ATOM 833 C CA . GLY A 1 106 ? 10.557 -7.713 -25.439 1.00 86.88 106 GLY A CA 1
ATOM 834 C C . GLY A 1 106 ? 11.249 -6.371 -25.197 1.00 86.88 106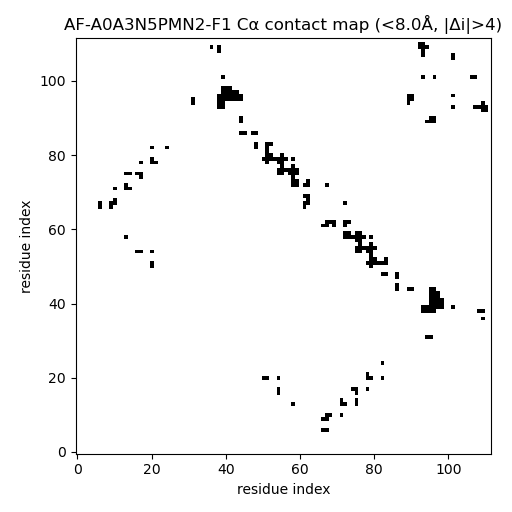 GLY A C 1
ATOM 835 O O . GLY A 1 106 ? 11.318 -5.552 -26.106 1.00 86.88 106 GLY A O 1
ATOM 836 N N . MET A 1 107 ? 11.768 -6.150 -23.986 1.00 85.56 107 MET A N 1
ATOM 837 C CA . MET A 1 107 ? 12.475 -4.928 -23.584 1.00 85.56 107 MET A CA 1
ATOM 838 C C . MET A 1 107 ? 11.653 -3.633 -23.755 1.00 85.56 107 MET A C 1
ATOM 840 O O . MET A 1 107 ? 12.156 -2.657 -24.319 1.00 85.56 107 MET A O 1
ATOM 844 N N . PRO A 1 108 ? 10.395 -3.579 -23.272 1.00 79.88 108 PRO A N 1
ATOM 845 C CA . PRO A 1 108 ? 9.562 -2.392 -23.423 1.00 79.88 108 PRO A CA 1
ATOM 846 C C . PRO 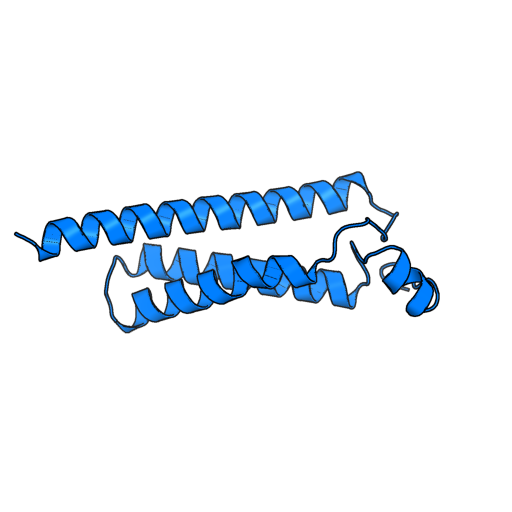A 1 108 ? 10.173 -1.195 -22.685 1.00 79.88 108 PRO A C 1
ATOM 848 O O . PRO A 1 108 ? 10.702 -1.326 -21.573 1.00 79.88 108 PRO A O 1
ATOM 851 N N . LEU A 1 109 ? 10.086 -0.015 -23.297 1.00 78.44 109 LEU A N 1
ATOM 852 C CA . LEU A 1 109 ? 10.454 1.239 -22.647 1.00 78.44 109 LEU A CA 1
ATOM 853 C C . LEU A 1 109 ? 9.340 1.678 -21.687 1.00 78.44 109 LEU A C 1
ATOM 855 O O . LEU A 1 109 ? 8.165 1.389 -21.931 1.00 78.44 109 LEU A O 1
ATOM 859 N N . PRO A 1 110 ? 9.666 2.407 -20.608 1.00 67.88 110 PRO A N 1
ATOM 860 C CA . PRO A 1 110 ? 8.634 3.072 -19.833 1.00 67.88 110 PRO A CA 1
ATOM 861 C C . PRO A 1 110 ? 7.961 4.118 -20.735 1.00 67.88 110 PRO A C 1
ATOM 863 O O . PRO A 1 110 ? 8.643 4.973 -21.299 1.00 67.88 110 PRO A O 1
ATOM 866 N N . PHE A 1 111 ? 6.632 4.040 -20.873 1.00 69.06 111 PHE A N 1
ATOM 867 C CA . PHE A 1 111 ? 5.802 4.939 -21.703 1.00 69.06 111 PHE A CA 1
ATOM 868 C C . PHE A 1 111 ? 5.966 4.816 -23.234 1.00 69.06 111 PHE A C 1
ATOM 870 O O . PHE A 1 111 ? 5.508 5.709 -23.950 1.00 69.06 111 PHE A O 1
ATOM 877 N N . GLY A 1 112 ? 6.613 3.750 -23.721 1.00 57.97 112 GLY A N 1
ATOM 878 C CA . GLY A 1 112 ? 6.840 3.479 -25.149 1.00 57.97 112 GLY A CA 1
ATOM 879 C C . GLY A 1 112 ? 5.913 2.433 -25.747 1.00 57.97 112 GLY A C 1
ATOM 880 O O . GLY A 1 112 ? 5.410 1.581 -24.982 1.00 57.97 112 GLY A O 1
#

Sequence (112 aa):
MKSKLMNKYLKALTMISICAGGLCLITIVFLVAKHYPTNHIGLDVRWLYLLGIPLAIFGIILFLWSLTSRIIASIAAATGLSLCCVLVILDHYNILVQYEEWLHRGMPLPFG

pLDDT: mean 88.09, std 8.8, range [57.97, 97.69]

Solvent-accessible surface area (backbone atoms only — not comparable to full-atom values): 5867 Å² total; per-residue (Å²): 116,70,66,64,56,52,42,53,51,52,50,52,52,48,50,52,51,38,52,52,47,51,50,50,50,52,50,50,54,50,50,51,68,71,39,58,87,59,28,60,37,90,45,63,60,72,64,54,43,73,55,13,51,56,37,19,51,50,12,46,52,33,38,78,68,60,66,51,59,56,68,61,17,49,50,25,20,50,47,10,47,50,44,42,51,51,47,50,53,27,60,73,38,40,41,45,30,25,52,69,57,35,54,74,67,68,61,67,51,64,88,105

Mean predicted aligned error: 5.21 Å

Foldseek 3Di:
DVLVVQQVVLLVVLVVLLVVLVVVVVVLVVVLVVCPPPQADQDALVVQLVSLVCQLVQLVVCCVVVSYPNVSSVSSNVSSVVSVVVSVLSVVQSHHHHPVVCVVVVNDGRVD

Nearest PDB structures (foldseek):
  8xma-assembly1_A  TM=4.844E-01  e=6.423E+00  Homo sapiens
  8xma-assembly1_B  TM=4.281E-01  e=7.612E+00  Homo sapiens

Radius of gyration: 17.12 Å; Cα contacts (8 Å, |Δi|>4): 129; chains: 1; bounding box: 35×20×56 Å

Secondary structure (DSSP, 8-state):
-HHHHHHHHHHHHHHHHHHHHHHHHHHHHHHHHHHTT--B-S--GGGGHHHHHHHHHHHHHHHHTT-S-HHHHHHHHHHHHHHHHHHHHHHHTTTTB-HHHHHHTT-PPTT-